Protein AF-A0AAW2KHT4-F1 (afdb_monomer)

Solvent-accessible surface area (backbone atoms only — not comparable to full-atom values): 9016 Å² total; per-residue (Å²): 131,87,52,30,37,55,78,38,40,31,63,88,39,65,74,47,48,77,71,53,62,57,80,40,78,50,80,72,81,88,70,84,85,80,62,63,71,61,49,75,75,51,60,38,68,58,47,35,52,53,52,52,52,52,24,60,77,49,76,54,56,52,37,63,92,66,72,56,48,57,48,55,60,26,42,58,99,70,75,78,90,70,67,64,55,55,54,39,74,52,40,28,69,60,80,88,69,52,61,69,63,53,70,68,28,74,33,74,36,69,76,31,80,25,33,57,74,43,92,73,22,53,66,82,59,18,51,80,57,38,78,76,54,61,72,82,40,73,67,53,56,73,62,72,54,63,72,106

Secondary structure (DSSP, 8-state):
---BGGGTB-TTSHHHHTTS-TTSBPPPTTS----HHHHHTSSHHHHHHHHHHHHHHTTT-SB-SSSHHHHHHHTTT---PPPGGG-EE-BTTBS---HHHHHHSS-EE--SSS-TTSTTS-GGGTHHHHTT--TTSHHHHHTT----

InterPro domains:
  IPR002495 Glycosyl transferase, family 8 [PF01501] (3-121)
  IPR029044 Nucleotide-diphospho-sugar transferases [G3DSA:3.90.550.10] (2-140)
  IPR029044 Nucleotide-diphospho-sugar transferases [SSF53448] (14-145)
  IPR029993 Plant galacturonosyltransferase GAUT [PTHR32116] (3-145)

Sequence (148 aa):
MSKRFKSYLNFSHPLIANSFDPNECAWAYGMNIFNLEAWRRTNISQTYHFWLEENLKSDLSLWQLGTLPPGLIAFHGHVHIINPFWHMLGLGYQDNTTIEDAESAGVIHFNGRAKPWLDIAFPQLRPLWTKYVDFSDRFIKSCHIRAS

pLDDT: mean 92.16, std 6.28, range [52.09, 98.38]

Radius of gyration: 18.99 Å; Cα contacts (8 Å, |Δi|>4): 162; chains: 1; bounding box: 44×33×52 Å

Structure (mmCIF, N/CA/C/O backbone):
data_AF-A0AAW2KHT4-F1
#
_entry.id   AF-A0AAW2KHT4-F1
#
loop_
_atom_site.group_PDB
_atom_site.id
_atom_site.type_symbol
_atom_site.label_atom_id
_atom_site.label_alt_id
_atom_site.label_comp_id
_atom_site.label_asym_id
_atom_site.label_entity_id
_atom_site.label_seq_id
_atom_site.pdbx_PDB_ins_code
_atom_site.Cartn_x
_atom_site.Cartn_y
_atom_site.Cartn_z
_atom_site.occupancy
_atom_site.B_iso_or_equiv
_atom_site.auth_seq_id
_atom_site.auth_comp_id
_atom_site.auth_asym_id
_atom_site.auth_atom_id
_atom_site.pdbx_PDB_model_num
ATOM 1 N N . MET A 1 1 ? 9.913 -9.914 4.894 1.00 52.09 1 MET A N 1
ATOM 2 C CA . MET A 1 1 ? 9.306 -9.874 6.248 1.00 52.09 1 MET A CA 1
ATOM 3 C C . MET A 1 1 ? 7.822 -9.561 6.122 1.00 52.09 1 MET A C 1
ATOM 5 O O . MET A 1 1 ? 7.496 -8.503 5.596 1.00 52.09 1 MET A O 1
ATOM 9 N N . SER A 1 2 ? 6.938 -10.458 6.574 1.00 72.44 2 SER A N 1
ATOM 10 C CA . SER A 1 2 ? 5.494 -10.181 6.621 1.00 72.44 2 SER A CA 1
ATOM 11 C C . SER A 1 2 ? 5.227 -9.033 7.590 1.00 72.44 2 SER A C 1
ATOM 13 O O . SER A 1 2 ? 5.642 -9.099 8.749 1.00 72.44 2 SER A O 1
ATOM 15 N N . LYS A 1 3 ? 4.550 -7.981 7.128 1.00 87.56 3 LYS A N 1
ATOM 16 C CA . LYS A 1 3 ? 4.131 -6.882 7.998 1.00 87.56 3 LYS A CA 1
ATOM 17 C C . LYS A 1 3 ? 2.939 -7.332 8.844 1.00 87.56 3 LYS A C 1
ATOM 19 O O . LYS A 1 3 ? 2.143 -8.169 8.419 1.00 87.56 3 LYS A O 1
ATOM 24 N N . ARG A 1 4 ? 2.863 -6.819 10.068 1.00 94.38 4 ARG A N 1
ATOM 25 C CA . ARG A 1 4 ? 1.830 -7.163 11.053 1.00 94.38 4 ARG A CA 1
ATOM 26 C C . ARG A 1 4 ? 1.102 -5.904 11.501 1.00 94.38 4 ARG A C 1
ATOM 28 O O . ARG A 1 4 ? 1.642 -4.813 11.321 1.00 94.38 4 ARG A O 1
ATOM 35 N N . PHE A 1 5 ? -0.060 -6.040 12.126 1.00 95.69 5 PHE A N 1
ATOM 36 C CA . PHE A 1 5 ? -0.840 -4.897 12.614 1.00 95.69 5 PHE A CA 1
ATOM 37 C C . PHE A 1 5 ? -0.025 -3.987 13.544 1.00 95.69 5 PHE A C 1
ATOM 39 O O . PHE A 1 5 ? -0.064 -2.767 13.387 1.00 95.69 5 PHE A O 1
ATOM 46 N N . LYS A 1 6 ? 0.838 -4.549 14.405 1.00 95.31 6 LYS A N 1
ATOM 47 C CA . LYS A 1 6 ? 1.760 -3.766 15.257 1.00 95.31 6 LYS A CA 1
ATOM 48 C C . LYS A 1 6 ? 2.753 -2.871 14.514 1.00 95.31 6 LYS A C 1
ATOM 50 O O . LYS A 1 6 ? 3.396 -2.030 15.125 1.00 95.31 6 LYS A O 1
ATOM 55 N N . SER A 1 7 ? 2.936 -3.079 13.209 1.00 93.12 7 SER A N 1
ATOM 56 C CA . SER A 1 7 ? 3.766 -2.203 12.372 1.00 93.12 7 SER A CA 1
ATOM 57 C C . SER A 1 7 ? 3.046 -0.915 11.962 1.00 93.12 7 SER A C 1
ATOM 59 O O . SER A 1 7 ? 3.697 -0.031 11.415 1.00 93.12 7 SER A O 1
ATOM 61 N N . TYR A 1 8 ? 1.729 -0.834 12.167 1.00 94.69 8 TYR A N 1
ATOM 62 C CA . TYR A 1 8 ? 0.873 0.230 11.640 1.00 94.69 8 TYR A CA 1
ATOM 63 C C . TYR A 1 8 ? 0.021 0.899 12.716 1.00 94.69 8 TYR A C 1
ATOM 65 O O . TYR A 1 8 ? -0.165 2.112 12.660 1.00 94.69 8 TYR A O 1
ATOM 73 N N . LEU A 1 9 ? -0.478 0.127 13.683 1.00 96.81 9 LEU A N 1
ATOM 74 C CA . LEU A 1 9 ? -1.360 0.608 14.744 1.00 96.81 9 LEU A CA 1
ATOM 75 C C . LEU A 1 9 ? -0.592 0.820 16.053 1.00 96.81 9 LEU A C 1
ATOM 77 O O . LEU A 1 9 ? 0.369 0.105 16.349 1.00 96.81 9 LEU A O 1
ATOM 81 N N . ASN A 1 10 ? -1.038 1.784 16.854 1.00 97.12 10 ASN A N 1
ATOM 82 C CA . ASN A 1 10 ? -0.455 2.099 18.152 1.00 97.12 10 ASN A CA 1
ATOM 83 C C . ASN A 1 10 ? -1.036 1.200 19.256 1.00 97.12 10 ASN A C 1
ATOM 85 O O . ASN A 1 10 ? -2.004 1.556 19.924 1.00 97.12 10 ASN A O 1
ATOM 89 N N . PHE A 1 11 ? -0.413 0.043 19.481 1.00 97.19 11 PHE A N 1
ATOM 90 C CA . PHE A 1 11 ? -0.826 -0.910 20.522 1.00 97.19 11 PHE A CA 1
ATOM 91 C C . PHE A 1 11 ? -0.557 -0.455 21.963 1.00 97.19 11 PHE A C 1
ATOM 93 O O . PHE A 1 11 ? -0.995 -1.125 22.892 1.00 97.19 11 PHE A O 1
ATOM 100 N N . SER A 1 12 ? 0.113 0.679 22.177 1.00 96.88 12 SER A N 1
ATOM 101 C CA . SER A 1 12 ? 0.167 1.298 23.508 1.00 96.88 12 SER A CA 1
ATOM 102 C C . SER A 1 12 ? -1.147 2.006 23.861 1.00 96.88 12 SER A C 1
ATOM 104 O O . SER A 1 12 ? -1.395 2.278 25.033 1.00 96.88 12 SER A O 1
ATOM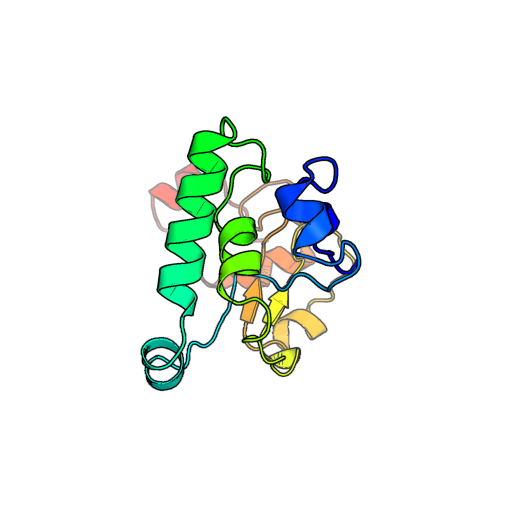 106 N N . HIS A 1 13 ? -1.994 2.313 22.869 1.00 97.50 13 HIS A N 1
ATOM 107 C CA . HIS A 1 13 ? -3.297 2.929 23.092 1.00 97.50 13 HIS A CA 1
ATOM 108 C C . HIS A 1 13 ? -4.349 1.855 23.440 1.00 97.50 13 HIS A C 1
ATOM 110 O O . HIS A 1 13 ? -4.560 0.939 22.636 1.00 97.50 13 HIS A O 1
ATOM 116 N N . PRO A 1 14 ? -5.077 1.970 24.572 1.00 96.88 14 PRO A N 1
ATOM 117 C CA . PRO A 1 14 ? -6.021 0.942 25.020 1.00 96.88 14 PRO A CA 1
ATOM 118 C C . PRO A 1 14 ? -7.100 0.595 23.991 1.00 96.88 14 PRO A C 1
ATOM 120 O O . PRO A 1 14 ? -7.422 -0.574 23.811 1.00 96.88 14 PRO A O 1
ATOM 123 N N . LEU A 1 15 ? -7.623 1.594 23.266 1.00 96.81 15 LEU A N 1
ATOM 124 C CA . LEU A 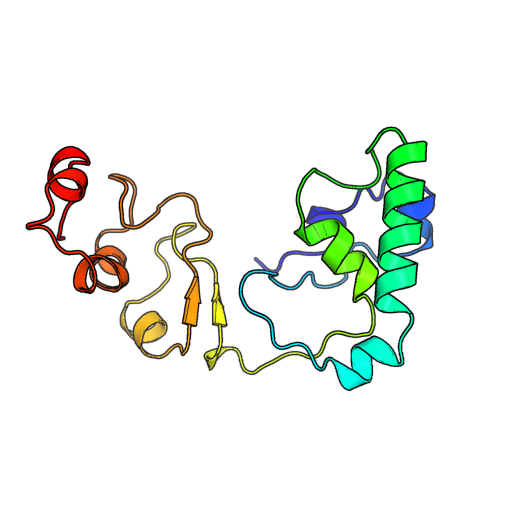1 15 ? -8.636 1.370 22.227 1.00 96.81 15 LEU A CA 1
ATOM 125 C C . LEU A 1 15 ? -8.149 0.404 21.131 1.00 96.81 15 LEU A C 1
ATOM 127 O O . LEU A 1 15 ? -8.904 -0.465 20.707 1.00 96.81 15 LEU A O 1
ATOM 131 N N . ILE A 1 16 ? -6.886 0.518 20.707 1.00 98.06 16 ILE A N 1
ATOM 132 C CA . ILE A 1 16 ? -6.290 -0.367 19.697 1.00 98.06 16 ILE A CA 1
ATOM 133 C C . ILE A 1 16 ? -5.990 -1.739 20.301 1.00 98.06 16 ILE A C 1
ATOM 135 O O . ILE A 1 16 ? -6.383 -2.750 19.724 1.00 98.06 16 ILE A O 1
ATOM 139 N N . ALA A 1 17 ? -5.345 -1.776 21.471 1.00 97.62 17 ALA A N 1
ATOM 140 C CA . ALA A 1 17 ? -4.975 -3.022 22.144 1.00 97.62 17 ALA A CA 1
ATOM 141 C C . ALA A 1 17 ? -6.178 -3.906 22.503 1.00 97.62 17 ALA A C 1
ATOM 143 O O . ALA A 1 17 ? -6.066 -5.127 22.469 1.00 97.62 17 ALA A O 1
ATOM 144 N N . ASN A 1 18 ? -7.325 -3.298 22.811 1.00 97.69 18 ASN A N 1
ATOM 145 C CA . ASN A 1 18 ? -8.552 -4.024 23.129 1.00 97.69 18 ASN A CA 1
ATOM 146 C C . ASN A 1 18 ? -9.334 -4.473 21.882 1.00 97.69 18 ASN A C 1
ATOM 148 O O . ASN A 1 18 ? -10.230 -5.302 22.013 1.00 97.69 18 ASN A O 1
ATOM 152 N N . SER A 1 19 ? -9.031 -3.923 20.700 1.00 97.25 19 SER A N 1
ATOM 153 C CA . SER A 1 19 ? -9.820 -4.152 19.478 1.00 97.25 19 SER A CA 1
ATOM 154 C C . SER A 1 19 ? -9.138 -5.058 18.452 1.00 97.25 19 SER A C 1
ATOM 156 O O . SER A 1 19 ? -9.832 -5.669 17.644 1.00 97.25 19 SER A O 1
ATOM 158 N N . PHE A 1 20 ? -7.805 -5.149 18.454 1.00 97.38 20 PHE A N 1
ATOM 159 C CA . PHE A 1 20 ? -7.039 -5.878 17.435 1.00 97.38 20 PHE A CA 1
ATOM 160 C C . PHE A 1 20 ? -5.948 -6.754 18.057 1.00 97.38 20 PHE A C 1
ATOM 162 O O . PHE A 1 20 ? -5.480 -6.469 19.158 1.00 97.38 20 PHE A O 1
ATOM 169 N N . ASP A 1 21 ? -5.481 -7.780 17.336 1.00 97.12 21 ASP A N 1
ATOM 170 C CA . ASP A 1 21 ? -4.283 -8.538 17.721 1.00 97.12 21 ASP A CA 1
ATOM 171 C C . ASP A 1 21 ? -3.029 -7.975 17.009 1.00 97.12 21 ASP A C 1
ATOM 173 O O . ASP A 1 21 ? -2.983 -7.883 15.775 1.00 97.12 21 ASP A O 1
ATOM 177 N N . PRO A 1 22 ? -1.961 -7.609 17.751 1.00 96.62 22 PRO A N 1
ATOM 178 C CA . PRO A 1 22 ? -0.724 -7.078 17.171 1.00 96.62 22 PRO A CA 1
ATOM 179 C C . PRO A 1 22 ? -0.024 -8.022 16.184 1.00 96.62 22 PRO A C 1
ATOM 181 O O . PRO A 1 22 ? 0.805 -7.565 15.383 1.00 96.62 22 PRO A O 1
ATOM 184 N N . ASN A 1 23 ? -0.316 -9.321 16.245 1.00 96.25 23 ASN A N 1
ATOM 185 C CA . ASN A 1 23 ? 0.297 -10.358 15.425 1.00 96.25 23 ASN A CA 1
ATOM 186 C C . ASN A 1 23 ? -0.510 -10.706 14.172 1.00 96.25 23 ASN A C 1
ATOM 188 O O . ASN A 1 23 ? -0.038 -11.520 13.373 1.00 96.25 23 ASN A O 1
ATOM 192 N N . GLU A 1 24 ? -1.655 -10.071 13.927 1.00 94.56 24 GLU A N 1
ATOM 193 C CA . GLU A 1 24 ? -2.383 -10.256 12.674 1.00 94.56 24 GLU A CA 1
ATOM 194 C C . GLU A 1 24 ? -1.571 -9.781 11.466 1.00 94.56 24 GLU A C 1
ATOM 196 O O . GLU A 1 24 ? -0.792 -8.822 11.533 1.00 94.56 24 GLU A O 1
ATOM 201 N N . CYS A 1 25 ? -1.717 -10.494 10.348 1.00 92.00 25 CYS A N 1
ATOM 202 C CA . CYS A 1 25 ? -1.080 -10.127 9.088 1.00 92.00 25 CYS A CA 1
ATOM 203 C C . CYS A 1 25 ? -1.692 -8.836 8.548 1.00 92.00 25 CYS A C 1
ATOM 205 O O . CYS A 1 25 ? -2.898 -8.749 8.350 1.00 92.00 25 CYS A O 1
ATOM 207 N N . ALA A 1 26 ? -0.846 -7.864 8.220 1.00 91.88 26 ALA A N 1
ATOM 208 C CA . ALA A 1 26 ? -1.267 -6.725 7.420 1.00 91.88 26 ALA A CA 1
ATOM 209 C C . ALA A 1 26 ? -1.131 -7.078 5.933 1.00 91.88 26 ALA A C 1
ATOM 211 O O . ALA A 1 26 ? -0.086 -7.586 5.515 1.00 91.88 26 ALA A O 1
ATOM 212 N N . TRP A 1 27 ? -2.156 -6.788 5.133 1.00 90.25 27 TRP A N 1
ATOM 213 C CA . TRP A 1 27 ? -2.073 -6.906 3.676 1.00 90.25 27 TRP A CA 1
ATOM 214 C C . TRP A 1 27 ? -1.591 -5.592 3.050 1.00 90.25 27 TRP A C 1
ATOM 216 O O . TRP A 1 27 ? -1.559 -4.538 3.689 1.00 90.25 27 TRP A O 1
ATOM 226 N N . ALA A 1 28 ? -1.177 -5.649 1.787 1.00 84.38 28 ALA A N 1
ATOM 227 C CA . ALA A 1 28 ? -0.744 -4.469 1.054 1.00 84.38 28 ALA A CA 1
ATOM 228 C C . ALA A 1 28 ? -1.935 -3.771 0.381 1.00 84.38 28 ALA A C 1
ATOM 230 O O . ALA A 1 28 ? -2.699 -4.394 -0.346 1.00 84.38 28 ALA A O 1
ATOM 231 N N . TYR A 1 29 ? -2.042 -2.447 0.529 1.00 74.81 29 TYR A N 1
ATOM 232 C CA . TYR A 1 29 ? -3.105 -1.676 -0.134 1.00 74.81 29 TYR A CA 1
ATOM 233 C C . TYR A 1 29 ? -2.858 -1.434 -1.642 1.00 74.81 29 TYR A C 1
ATOM 235 O O . TYR A 1 29 ? -3.723 -0.930 -2.348 1.00 74.81 29 TYR A O 1
ATOM 243 N N . GLY A 1 30 ? -1.672 -1.771 -2.158 1.00 79.25 30 GLY A N 1
ATOM 244 C CA . GLY A 1 30 ? -1.239 -1.377 -3.507 1.00 79.25 30 GLY A CA 1
ATOM 245 C C . GLY A 1 30 ? -1.988 -2.020 -4.677 1.00 79.25 30 GLY A C 1
ATOM 246 O O . GLY A 1 30 ? -1.983 -1.457 -5.765 1.00 79.25 30 GLY A O 1
ATOM 247 N N . MET A 1 31 ? -2.612 -3.179 -4.474 1.00 88.12 31 MET A N 1
ATOM 248 C CA . MET A 1 31 ? -3.424 -3.874 -5.474 1.00 88.12 31 MET A CA 1
ATOM 249 C C . MET A 1 31 ? -4.501 -4.654 -4.725 1.00 88.12 31 MET A C 1
ATOM 251 O O . MET A 1 31 ? -4.180 -5.451 -3.847 1.00 88.12 31 MET A O 1
ATOM 255 N N . ASN A 1 32 ? -5.768 -4.369 -5.015 1.00 90.69 32 ASN A N 1
ATOM 256 C CA . ASN A 1 32 ? -6.913 -4.975 -4.341 1.00 90.69 32 ASN A CA 1
ATOM 257 C C . ASN A 1 32 ? -8.066 -5.150 -5.330 1.00 90.69 32 ASN A C 1
ATOM 259 O O . ASN A 1 32 ? -8.208 -4.372 -6.274 1.00 90.69 32 ASN A O 1
ATOM 263 N N . ILE A 1 33 ? -8.918 -6.139 -5.068 1.00 93.12 33 ILE A N 1
ATOM 264 C CA . ILE A 1 33 ? -10.174 -6.359 -5.786 1.00 93.12 33 ILE A CA 1
ATOM 265 C C . ILE A 1 33 ? -11.301 -6.198 -4.772 1.00 93.12 33 ILE A C 1
ATOM 267 O O . ILE A 1 33 ? -11.344 -6.910 -3.771 1.00 93.12 33 ILE A O 1
ATOM 271 N N . PHE A 1 34 ? -12.216 -5.265 -5.027 1.00 94.88 34 PHE A N 1
ATOM 272 C CA . PHE A 1 34 ? -13.326 -4.980 -4.123 1.00 94.88 34 PHE A CA 1
ATOM 273 C C . PHE A 1 34 ? -14.633 -5.531 -4.683 1.00 94.88 34 PHE A C 1
ATOM 275 O O . PHE A 1 34 ? -15.088 -5.119 -5.750 1.00 94.88 34 PHE A O 1
ATOM 282 N N . ASN A 1 35 ? -15.281 -6.417 -3.926 1.00 96.88 35 ASN A N 1
ATOM 283 C CA . ASN A 1 35 ? -16.670 -6.778 -4.183 1.00 96.88 35 ASN A CA 1
ATOM 284 C C . ASN A 1 35 ? -17.579 -5.669 -3.630 1.00 96.88 35 ASN A C 1
ATOM 286 O O . ASN A 1 35 ? -17.862 -5.617 -2.433 1.00 96.88 35 ASN A O 1
ATOM 290 N N . LEU A 1 36 ? -18.025 -4.772 -4.512 1.00 97.75 36 LEU A N 1
ATOM 291 C CA . LEU A 1 36 ? -18.836 -3.613 -4.130 1.00 97.75 36 LEU A CA 1
ATOM 292 C C . LEU A 1 36 ? -20.223 -3.995 -3.603 1.00 97.75 36 LEU A C 1
ATOM 294 O O . LEU A 1 36 ? -20.783 -3.273 -2.781 1.00 97.75 36 LEU A O 1
ATOM 298 N N . GLU A 1 37 ? -20.787 -5.116 -4.052 1.00 98.12 37 GLU A N 1
ATOM 299 C CA . GLU A 1 37 ? -22.070 -5.595 -3.542 1.00 98.12 37 GLU A CA 1
ATOM 300 C C . GLU A 1 37 ? -21.933 -6.119 -2.113 1.00 98.12 37 GLU A C 1
ATOM 302 O O . GLU A 1 37 ? -22.733 -5.758 -1.251 1.00 98.12 37 GLU A O 1
ATOM 307 N N . ALA A 1 38 ? -20.890 -6.909 -1.844 1.00 97.19 38 ALA A N 1
ATOM 308 C CA . ALA A 1 38 ? -20.576 -7.348 -0.490 1.00 97.19 38 ALA A CA 1
ATOM 309 C C . ALA A 1 38 ? -20.287 -6.147 0.418 1.00 97.19 38 ALA A C 1
ATOM 311 O O . ALA A 1 38 ? -20.870 -6.056 1.491 1.00 97.19 38 ALA A O 1
ATOM 312 N N . TRP A 1 39 ? -19.478 -5.183 -0.039 1.00 97.38 39 TRP A N 1
ATOM 313 C CA . TRP A 1 39 ? -19.184 -3.963 0.721 1.00 97.38 39 TRP A CA 1
ATOM 314 C C . TRP A 1 39 ? -20.467 -3.206 1.089 1.00 97.38 39 TRP A C 1
ATOM 316 O O . TRP A 1 39 ? -20.680 -2.881 2.252 1.00 97.38 39 TRP A O 1
ATOM 326 N N . ARG A 1 40 ? -21.393 -2.992 0.148 1.00 97.69 40 ARG A N 1
ATOM 327 C CA . ARG A 1 40 ? -22.669 -2.311 0.447 1.00 97.69 40 ARG A CA 1
ATOM 328 C C . ARG A 1 40 ? -23.525 -3.014 1.508 1.00 97.69 40 ARG A C 1
ATOM 330 O O . ARG A 1 40 ? -24.403 -2.372 2.076 1.00 97.69 40 ARG A O 1
ATOM 337 N N . ARG A 1 41 ? -23.306 -4.310 1.744 1.00 97.88 41 ARG A N 1
ATOM 338 C CA . ARG A 1 41 ? -24.041 -5.129 2.720 1.00 97.88 41 ARG A CA 1
ATOM 339 C C . ARG A 1 41 ? -23.287 -5.311 4.045 1.00 97.88 41 ARG A C 1
ATOM 341 O O . ARG A 1 41 ? -23.832 -5.936 4.950 1.00 97.88 41 ARG A O 1
ATOM 348 N N . THR A 1 42 ? -22.064 -4.797 4.170 1.00 97.44 42 THR A N 1
ATOM 349 C CA . THR A 1 42 ? -21.279 -4.815 5.412 1.00 97.44 42 THR A CA 1
ATOM 350 C C . THR A 1 42 ? -21.218 -3.426 6.046 1.00 97.44 42 THR A C 1
ATOM 352 O O . THR A 1 42 ? -21.704 -2.439 5.496 1.00 97.44 42 THR A O 1
ATOM 355 N N . ASN A 1 43 ? -20.610 -3.342 7.228 1.00 97.75 43 ASN A N 1
ATOM 356 C CA . ASN A 1 43 ? -20.405 -2.098 7.964 1.00 97.75 43 ASN A CA 1
ATOM 357 C C . ASN A 1 43 ? -19.025 -1.456 7.709 1.00 97.75 43 ASN A C 1
ATOM 359 O O . ASN A 1 43 ? -18.630 -0.575 8.465 1.00 97.75 43 ASN A O 1
ATOM 363 N N . ILE A 1 44 ? -18.285 -1.868 6.669 1.00 97.94 44 ILE A N 1
ATOM 364 C CA . ILE A 1 44 ? -16.900 -1.418 6.405 1.00 97.94 44 ILE A CA 1
ATOM 365 C C . ILE A 1 44 ? -16.792 0.114 6.382 1.00 97.94 44 ILE A C 1
ATOM 367 O O . ILE A 1 44 ? -15.897 0.686 7.004 1.00 97.94 44 ILE A O 1
ATOM 371 N N . SER A 1 45 ? -17.719 0.796 5.699 1.00 97.94 45 SER A N 1
ATOM 372 C CA . SER A 1 45 ? -17.710 2.264 5.610 1.00 97.94 45 SER A CA 1
ATOM 373 C C . SER A 1 45 ? -17.984 2.924 6.963 1.00 97.94 45 SER A C 1
ATOM 375 O O . SER A 1 45 ? -17.331 3.900 7.318 1.00 97.94 45 SER A O 1
ATOM 377 N N . GLN A 1 46 ? -18.927 2.389 7.740 1.00 98.38 46 GLN A N 1
ATOM 378 C CA . GLN A 1 46 ? -19.250 2.895 9.073 1.00 98.38 46 GLN A CA 1
ATOM 379 C C . GLN A 1 46 ? -18.085 2.668 10.042 1.00 98.38 46 GLN A C 1
ATOM 381 O O . GLN A 1 46 ? -17.721 3.587 10.769 1.00 98.38 46 GLN A O 1
ATOM 386 N N . THR A 1 47 ? -17.456 1.490 10.000 1.00 98.06 47 THR A N 1
ATOM 387 C CA . THR A 1 47 ? -16.244 1.174 10.764 1.00 98.06 47 THR A CA 1
ATOM 388 C C . THR A 1 47 ? -15.123 2.152 10.419 1.00 98.06 47 THR A C 1
ATOM 390 O O . THR A 1 47 ? -14.511 2.714 11.323 1.00 98.06 47 THR A O 1
ATOM 393 N N . TYR A 1 48 ? -14.889 2.428 9.131 1.00 97.50 48 TYR A N 1
ATOM 394 C CA . TYR A 1 48 ? -13.906 3.426 8.705 1.00 97.50 48 TYR A CA 1
ATOM 395 C C . TYR A 1 48 ? -14.172 4.807 9.323 1.00 97.50 48 TYR A C 1
ATOM 397 O O . TYR A 1 48 ? -13.267 5.398 9.911 1.00 97.50 48 TYR A O 1
ATOM 405 N N . HIS A 1 49 ? -15.406 5.313 9.219 1.00 98.12 49 HIS A N 1
ATOM 406 C CA . HIS A 1 49 ? -15.761 6.629 9.754 1.00 98.12 49 HIS A CA 1
ATOM 407 C C . HIS A 1 49 ? -15.650 6.689 11.279 1.00 98.12 49 HIS A C 1
ATOM 409 O O . HIS A 1 49 ? -15.046 7.625 11.795 1.00 98.12 49 HIS A O 1
ATOM 415 N N . PHE A 1 50 ? -16.140 5.666 11.984 1.00 98.12 50 PHE A N 1
ATOM 416 C CA . PHE A 1 50 ? -16.017 5.560 13.437 1.00 98.12 50 PHE A CA 1
ATOM 417 C C . PHE A 1 50 ? -14.554 5.650 13.882 1.00 98.12 50 PHE A C 1
ATOM 419 O O . PHE A 1 50 ? -14.197 6.493 14.699 1.00 98.12 50 PHE A O 1
ATOM 426 N N . TRP A 1 51 ? -13.676 4.831 13.300 1.00 97.56 51 TRP A N 1
ATOM 427 C CA . TRP A 1 51 ? -12.268 4.830 13.687 1.00 97.56 51 TRP A CA 1
ATOM 428 C C . TRP A 1 51 ? -11.546 6.118 13.301 1.00 97.56 51 TRP A C 1
ATOM 430 O O . TRP A 1 51 ? -10.644 6.545 14.021 1.00 97.56 51 TRP A O 1
ATOM 440 N N . LEU A 1 52 ? -11.935 6.759 12.197 1.00 96.69 52 LEU A N 1
ATOM 441 C CA . LEU A 1 52 ? -11.395 8.063 11.825 1.00 96.69 52 LEU A CA 1
ATOM 442 C C . LEU A 1 52 ? -11.754 9.136 12.864 1.00 96.69 52 LEU A C 1
ATOM 444 O O . LEU A 1 52 ? -10.885 9.921 13.242 1.00 96.69 52 LEU A O 1
ATOM 448 N N . GLU A 1 53 ? -12.995 9.145 13.352 1.00 97.81 53 GLU A N 1
ATOM 449 C CA . GLU A 1 53 ? -13.428 10.036 14.433 1.00 97.81 53 GLU A CA 1
ATOM 450 C C . GLU A 1 53 ? -12.688 9.753 15.743 1.00 97.81 53 GLU A C 1
ATOM 452 O O . GLU A 1 53 ? -12.209 10.689 16.381 1.00 97.81 53 GLU A O 1
ATOM 457 N N . GLU A 1 54 ? -12.536 8.484 16.130 1.00 97.75 54 GLU A N 1
ATOM 458 C CA . GLU A 1 54 ? -11.774 8.120 17.329 1.00 97.75 54 GLU A CA 1
ATOM 459 C C . GLU A 1 54 ? -10.308 8.543 17.209 1.00 97.75 54 GLU A C 1
ATOM 461 O O . GLU A 1 54 ? -9.742 9.096 18.148 1.00 97.75 54 GLU A O 1
ATOM 466 N N . ASN A 1 55 ? -9.700 8.389 16.031 1.00 97.00 55 ASN A N 1
ATOM 467 C CA . ASN A 1 55 ? -8.333 8.848 15.816 1.00 97.00 55 ASN A CA 1
ATOM 468 C C . ASN A 1 55 ? -8.209 10.370 15.937 1.00 97.00 55 ASN A C 1
ATOM 470 O O . ASN A 1 55 ? -7.229 10.850 16.495 1.00 97.00 55 ASN A O 1
ATOM 474 N N . LEU A 1 56 ? -9.200 11.130 15.461 1.00 96.38 56 LEU A N 1
ATOM 475 C CA . LEU A 1 56 ? -9.245 12.585 15.635 1.00 96.38 56 LEU A CA 1
ATOM 476 C C . LEU A 1 56 ? -9.388 12.986 17.110 1.00 96.38 56 LEU A C 1
ATOM 478 O O . LEU A 1 56 ? -8.706 13.908 17.546 1.00 96.38 56 LEU A O 1
ATOM 482 N N . LYS A 1 57 ? -10.227 12.284 17.882 1.00 97.69 57 LYS A N 1
ATOM 483 C CA . LYS A 1 57 ? -10.384 12.513 19.332 1.00 97.69 57 LYS A CA 1
ATOM 484 C C . LYS A 1 57 ? -9.129 12.146 20.127 1.00 97.69 57 LYS A C 1
ATOM 486 O O . LYS A 1 57 ? -8.900 12.708 21.191 1.00 97.69 57 LYS A O 1
ATOM 491 N N . SER A 1 58 ? -8.327 11.218 19.613 1.00 96.50 58 SER A N 1
ATOM 492 C CA . SER A 1 58 ? -7.062 10.775 20.201 1.00 96.50 58 SER A CA 1
ATOM 493 C C . SER A 1 58 ? -5.844 11.526 19.646 1.00 96.50 58 SER A C 1
ATOM 495 O O . SER A 1 58 ? -4.760 10.944 19.596 1.00 96.50 58 SER A O 1
ATOM 497 N N . ASP A 1 59 ? -5.992 12.772 19.181 1.00 95.44 59 ASP A N 1
ATOM 498 C CA . ASP A 1 59 ? -4.896 13.598 18.640 1.00 95.44 59 ASP A CA 1
ATOM 499 C C . ASP A 1 59 ? -4.073 12.899 17.537 1.00 95.44 59 ASP A C 1
ATOM 501 O O . ASP A 1 59 ? -2.851 13.027 17.450 1.00 95.44 59 ASP A O 1
ATOM 505 N N . LEU A 1 60 ? -4.750 12.118 16.687 1.00 95.25 60 LEU A N 1
ATOM 506 C CA . LEU A 1 60 ? -4.165 11.320 15.603 1.00 95.25 60 LEU A CA 1
ATOM 507 C C . LEU A 1 60 ? -3.152 10.259 16.072 1.00 95.25 60 LEU A C 1
ATOM 509 O O . LEU A 1 60 ? -2.260 9.871 15.316 1.00 95.25 60 LEU A O 1
ATOM 513 N N . SER A 1 61 ? -3.277 9.781 17.313 1.00 95.88 61 SER A N 1
ATOM 514 C CA . SER A 1 61 ? -2.303 8.872 17.930 1.00 95.88 61 SER A CA 1
ATOM 515 C C . SER A 1 61 ? -2.594 7.377 17.755 1.00 95.88 61 SER A C 1
ATOM 517 O O . SER A 1 61 ? -1.766 6.558 18.162 1.00 95.88 61 SER A O 1
ATOM 519 N N . LEU A 1 62 ? -3.725 6.977 17.158 1.00 97.38 62 LEU A N 1
ATOM 520 C CA . LEU A 1 62 ? -4.095 5.556 17.057 1.00 97.38 62 LEU A CA 1
ATOM 521 C C . LEU A 1 62 ? -3.254 4.785 16.027 1.00 97.38 62 LEU A C 1
ATOM 523 O O . LEU A 1 62 ? -3.125 3.563 16.126 1.00 97.38 62 LEU A O 1
ATOM 527 N N . TRP A 1 63 ? -2.654 5.470 15.053 1.00 95.81 63 TRP A N 1
ATOM 528 C CA . TRP A 1 63 ? -1.759 4.888 14.049 1.00 95.81 63 TRP A CA 1
ATOM 529 C C . TRP A 1 63 ? -0.870 5.951 13.397 1.00 95.81 63 TRP A C 1
ATOM 531 O O . TRP A 1 63 ? -1.124 7.148 13.494 1.00 95.81 63 TRP A O 1
ATOM 541 N N . GLN A 1 64 ? 0.170 5.517 12.683 1.00 87.06 64 GLN A N 1
ATOM 542 C CA . GLN A 1 64 ? 1.005 6.428 11.890 1.00 87.06 64 GLN A CA 1
ATOM 543 C C . GLN A 1 64 ? 0.281 6.908 10.626 1.00 87.06 64 GLN A C 1
ATOM 545 O O . GLN A 1 64 ? -0.463 6.148 10.014 1.00 87.06 64 GLN A O 1
ATOM 550 N N . LEU A 1 65 ? 0.541 8.146 10.192 1.00 77.94 65 LEU A N 1
ATOM 551 C CA . LEU A 1 65 ? -0.076 8.731 8.995 1.00 77.94 65 LEU A CA 1
ATOM 552 C C . LEU A 1 65 ? 0.020 7.815 7.762 1.00 77.94 65 LEU A C 1
ATOM 554 O O . LEU A 1 65 ? 1.052 7.205 7.483 1.00 77.94 65 LEU A O 1
ATOM 558 N N . GLY A 1 66 ? -1.067 7.771 6.994 1.00 85.31 66 GLY A N 1
ATOM 559 C CA . GLY A 1 66 ? -1.179 6.982 5.773 1.00 85.31 66 GLY A CA 1
ATOM 560 C C . GLY A 1 66 ? -2.577 6.401 5.597 1.00 85.31 66 GLY A C 1
ATOM 561 O O . GLY A 1 66 ? -3.393 6.394 6.515 1.00 85.31 66 GLY A O 1
ATOM 562 N N . THR A 1 67 ? -2.857 5.897 4.399 1.00 88.06 67 THR A N 1
ATOM 563 C CA . THR A 1 67 ? -4.157 5.298 4.059 1.00 88.06 67 THR A CA 1
ATOM 564 C C . THR A 1 67 ? -4.263 3.830 4.464 1.00 88.06 67 THR A C 1
ATOM 566 O O . THR A 1 67 ? -5.366 3.329 4.669 1.00 88.06 67 THR A O 1
ATOM 569 N N . LEU A 1 68 ? -3.129 3.134 4.610 1.00 92.12 68 LEU A N 1
ATOM 570 C CA .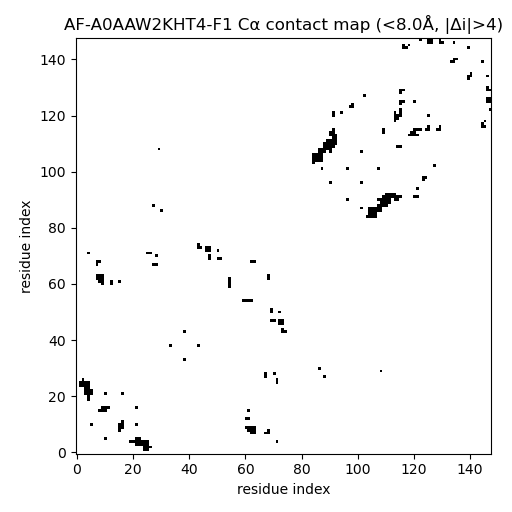 LEU A 1 68 ? -3.115 1.710 4.936 1.00 92.12 68 LEU A CA 1
ATOM 571 C C . LEU A 1 68 ? -3.674 1.410 6.339 1.00 92.12 68 LEU A C 1
ATOM 573 O O . LEU A 1 68 ? -4.551 0.558 6.409 1.00 92.12 68 LEU A O 1
ATOM 577 N N . PRO A 1 69 ? -3.260 2.078 7.436 1.00 95.12 69 PRO A N 1
ATOM 578 C CA . PRO A 1 69 ? -3.781 1.763 8.769 1.00 95.12 69 PRO A CA 1
ATOM 579 C C . PRO A 1 69 ? -5.315 1.830 8.906 1.00 95.12 69 PRO A C 1
ATOM 581 O O . PRO A 1 69 ? -5.893 0.841 9.356 1.00 95.12 69 PRO A O 1
ATOM 584 N N . PRO A 1 70 ? -6.017 2.895 8.463 1.00 94.81 70 PRO A N 1
ATOM 585 C CA . PRO A 1 70 ? -7.476 2.903 8.535 1.00 94.81 70 PRO A CA 1
ATOM 586 C C . PRO A 1 70 ? -8.118 1.892 7.569 1.00 94.81 70 PRO A C 1
ATOM 588 O O . PRO A 1 70 ? -9.210 1.403 7.842 1.00 94.81 70 PRO A O 1
ATOM 591 N N . GLY A 1 71 ? -7.442 1.516 6.476 1.00 94.62 71 GLY A N 1
ATOM 592 C CA . GLY A 1 71 ? -7.860 0.402 5.620 1.00 94.62 71 GLY A CA 1
ATOM 593 C C . GLY A 1 71 ? -7.748 -0.962 6.313 1.00 94.62 71 GLY A C 1
ATOM 594 O O . GLY A 1 71 ? -8.670 -1.767 6.200 1.00 94.62 71 GLY A O 1
ATOM 595 N N . LEU A 1 72 ? -6.665 -1.198 7.069 1.00 95.81 72 LEU A N 1
ATOM 596 C CA . LEU A 1 72 ? -6.468 -2.416 7.867 1.00 95.81 72 LEU A CA 1
ATOM 597 C C . LEU A 1 72 ? -7.606 -2.622 8.867 1.00 95.81 72 LEU A C 1
ATOM 599 O O . LEU A 1 72 ? -8.109 -3.731 9.015 1.00 95.81 72 LEU A O 1
ATOM 603 N N . ILE A 1 73 ? -8.024 -1.530 9.504 1.00 96.19 73 ILE A N 1
ATOM 604 C CA . ILE A 1 73 ? -9.121 -1.513 10.466 1.00 96.19 73 ILE A CA 1
ATOM 605 C C . ILE A 1 73 ? -10.476 -1.704 9.775 1.00 96.19 73 ILE A C 1
ATOM 607 O O . ILE A 1 73 ? -11.246 -2.579 10.159 1.00 96.19 73 ILE A O 1
ATOM 611 N N . ALA A 1 74 ? -10.777 -0.908 8.745 1.00 96.56 74 ALA A N 1
ATOM 612 C CA . ALA A 1 74 ? -12.095 -0.909 8.112 1.00 96.56 74 ALA A CA 1
ATOM 613 C C . ALA A 1 74 ? -12.457 -2.256 7.470 1.00 96.56 74 ALA A C 1
ATOM 615 O O . ALA A 1 74 ? -13.615 -2.662 7.503 1.00 96.56 74 ALA A O 1
ATOM 616 N N . PHE A 1 75 ? -11.469 -2.945 6.895 1.00 95.88 75 PHE A N 1
ATOM 617 C CA . PHE A 1 75 ? -11.653 -4.239 6.237 1.00 95.88 75 PHE A CA 1
ATOM 618 C C . PHE A 1 75 ? -11.284 -5.430 7.134 1.00 95.88 75 PHE A C 1
ATOM 620 O O . PHE A 1 75 ? -11.243 -6.561 6.648 1.00 95.88 75 PHE A O 1
ATOM 627 N N . HIS A 1 76 ? -11.007 -5.215 8.424 1.00 95.44 76 HIS A N 1
ATOM 628 C CA . HIS A 1 76 ? -10.702 -6.302 9.356 1.00 95.44 76 HIS A CA 1
ATOM 629 C C . HIS A 1 76 ? -11.820 -7.359 9.341 1.00 95.44 76 HIS A C 1
ATOM 631 O O . HIS A 1 76 ? -13.001 -7.025 9.348 1.00 95.44 76 HIS A O 1
ATOM 637 N N . GLY A 1 77 ? -11.451 -8.637 9.207 1.00 94.06 77 GLY A N 1
ATOM 638 C CA . GLY A 1 77 ? -12.409 -9.743 9.050 1.00 94.06 77 GLY A CA 1
ATOM 639 C C . GLY A 1 77 ? -13.108 -9.850 7.681 1.00 94.06 77 GLY A C 1
ATOM 640 O O . GLY A 1 77 ? -13.875 -10.786 7.468 1.00 94.06 77 GLY A O 1
ATOM 641 N N . HIS A 1 78 ? -12.830 -8.948 6.734 1.00 95.19 78 HIS A N 1
ATOM 642 C CA . HIS A 1 78 ? -13.465 -8.897 5.406 1.00 95.19 78 HIS A CA 1
ATOM 643 C C . HIS A 1 78 ? -12.481 -9.061 4.235 1.00 95.19 78 HIS A C 1
ATOM 645 O O . HIS A 1 78 ? -12.828 -8.788 3.084 1.00 95.19 78 HIS A O 1
ATOM 651 N N . VAL A 1 79 ? -11.247 -9.492 4.507 1.00 93.44 79 VAL A N 1
ATOM 652 C CA . VAL A 1 79 ? -10.202 -9.674 3.490 1.00 93.44 79 VAL A CA 1
ATOM 653 C C . VAL A 1 79 ? -10.045 -11.145 3.127 1.00 93.44 79 VAL A C 1
ATOM 655 O O . VAL A 1 79 ? -9.950 -12.011 3.994 1.00 93.44 79 VAL A O 1
ATOM 658 N N . HIS A 1 80 ? -9.937 -11.410 1.826 1.00 92.44 80 HIS A N 1
ATOM 659 C CA . HIS A 1 80 ? -9.614 -12.724 1.282 1.00 92.44 80 HIS A CA 1
ATOM 660 C C . HIS A 1 80 ? -8.280 -12.672 0.542 1.00 92.44 80 HIS A C 1
ATOM 662 O O . HIS A 1 80 ? -8.005 -11.737 -0.210 1.00 92.44 80 HIS A O 1
ATOM 668 N N . ILE A 1 81 ? -7.450 -13.692 0.754 1.00 90.88 81 ILE A N 1
ATOM 669 C CA . ILE A 1 81 ? -6.152 -13.809 0.091 1.00 90.88 81 ILE A CA 1
ATOM 670 C C . ILE A 1 81 ? -6.380 -14.156 -1.384 1.00 90.88 81 ILE A C 1
ATOM 672 O O . ILE A 1 81 ? -7.118 -15.088 -1.701 1.00 90.88 81 ILE A O 1
ATOM 676 N N . ILE A 1 82 ? -5.717 -13.426 -2.278 1.00 90.19 82 ILE A N 1
ATOM 677 C CA . ILE A 1 82 ? -5.622 -13.770 -3.700 1.00 90.19 82 ILE A CA 1
ATOM 678 C C . ILE A 1 82 ? -4.324 -14.532 -3.975 1.00 90.19 82 ILE A C 1
ATOM 680 O O . ILE A 1 82 ? -3.371 -14.454 -3.199 1.00 90.19 82 ILE A O 1
ATOM 684 N N . ASN A 1 83 ? -4.274 -15.265 -5.090 1.00 91.19 83 ASN A N 1
ATOM 685 C CA . ASN A 1 83 ? -3.060 -15.973 -5.492 1.00 91.19 83 ASN A CA 1
ATOM 686 C C . ASN A 1 83 ? -1.871 -14.983 -5.592 1.00 91.19 83 ASN A C 1
ATOM 688 O O . ASN A 1 83 ? -2.016 -13.973 -6.288 1.00 91.19 83 ASN A O 1
ATOM 692 N N . PRO A 1 84 ? -0.714 -15.259 -4.952 1.00 86.81 84 PRO A N 1
ATOM 693 C CA . PRO A 1 84 ? 0.466 -14.388 -4.989 1.00 86.81 84 PRO A CA 1
ATOM 694 C C . PRO A 1 84 ? 0.964 -14.028 -6.395 1.00 86.81 84 PRO A C 1
ATOM 696 O O . PRO A 1 84 ? 1.562 -12.969 -6.563 1.00 86.81 84 PRO A O 1
ATOM 699 N N . PHE A 1 85 ? 0.662 -14.852 -7.405 1.00 91.12 85 PHE A N 1
ATOM 700 C CA . PHE A 1 85 ? 0.881 -14.5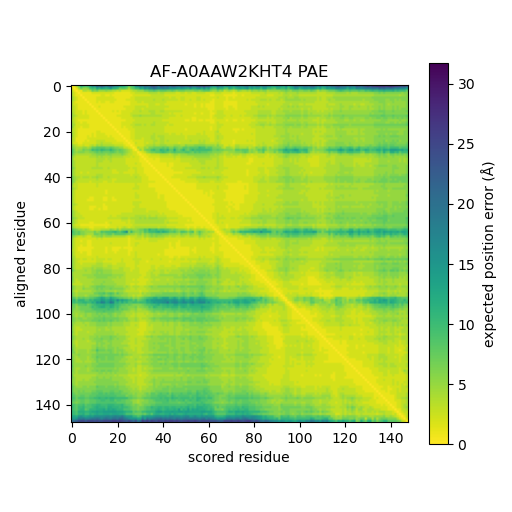44 -8.823 1.00 91.12 85 PHE A CA 1
ATOM 701 C C . PHE A 1 85 ? 0.361 -13.153 -9.213 1.00 91.12 85 PHE A C 1
ATOM 703 O O . PHE A 1 85 ? 0.997 -12.442 -9.984 1.00 91.12 85 PHE A O 1
ATOM 710 N N . TRP A 1 86 ? -0.791 -12.743 -8.675 1.00 92.38 86 TRP A N 1
ATOM 711 C CA . TRP A 1 86 ? -1.432 -11.490 -9.058 1.00 92.38 86 TRP A CA 1
ATOM 712 C C . TRP A 1 86 ? -0.687 -10.246 -8.580 1.00 92.38 86 TRP A C 1
ATOM 714 O O . TRP A 1 86 ? -0.801 -9.205 -9.224 1.00 92.38 86 TRP A O 1
ATOM 724 N N . HIS A 1 87 ? 0.048 -10.318 -7.466 1.00 90.75 87 HIS A N 1
ATOM 725 C CA . HIS A 1 87 ? 0.673 -9.140 -6.871 1.00 90.75 87 HIS A CA 1
ATOM 726 C C . HIS A 1 87 ? 2.021 -9.451 -6.224 1.00 90.75 87 HIS A C 1
ATOM 728 O O . HIS A 1 87 ? 2.101 -9.914 -5.085 1.00 90.75 87 HIS A O 1
ATOM 734 N N . MET A 1 88 ? 3.093 -9.094 -6.928 1.00 90.62 88 MET A N 1
ATOM 735 C CA . MET A 1 88 ? 4.450 -9.128 -6.403 1.00 90.62 88 MET A CA 1
ATOM 736 C C . MET A 1 88 ? 4.831 -7.772 -5.810 1.00 90.62 88 MET A C 1
ATOM 738 O O . MET A 1 88 ? 5.136 -6.808 -6.514 1.00 90.62 88 MET A O 1
ATOM 742 N N . LEU A 1 89 ? 4.825 -7.700 -4.483 1.00 88.75 89 LEU A N 1
ATOM 743 C CA . LEU A 1 89 ? 5.289 -6.545 -3.722 1.00 88.75 89 LEU A CA 1
ATOM 744 C C . LEU A 1 89 ? 6.770 -6.648 -3.343 1.00 88.75 89 LEU A C 1
ATOM 746 O O . LEU A 1 89 ? 7.321 -7.737 -3.223 1.00 88.75 89 LEU A O 1
ATOM 750 N N . GLY A 1 90 ? 7.378 -5.508 -3.022 1.00 88.88 90 GLY A N 1
ATOM 751 C CA . GLY A 1 90 ? 8.686 -5.447 -2.370 1.00 88.88 90 GLY A CA 1
ATOM 752 C C . GLY A 1 90 ? 9.808 -4.900 -3.248 1.00 88.88 90 GLY A C 1
ATOM 753 O O . GLY A 1 90 ? 10.911 -4.675 -2.742 1.00 88.88 90 GLY A O 1
ATOM 754 N N . LEU A 1 91 ? 9.537 -4.637 -4.530 1.00 92.12 91 LEU A N 1
ATOM 755 C CA . LEU A 1 91 ? 10.555 -4.145 -5.449 1.00 92.12 91 LEU A CA 1
ATOM 756 C C . LEU A 1 91 ? 11.073 -2.782 -4.964 1.00 92.12 91 LEU A C 1
ATOM 758 O O . LEU A 1 91 ? 10.309 -1.864 -4.643 1.00 92.12 91 LEU A O 1
ATOM 762 N N . GLY A 1 92 ? 12.397 -2.667 -4.887 1.00 91.12 92 GLY A N 1
ATOM 763 C CA . GLY A 1 92 ? 13.084 -1.471 -4.403 1.00 91.12 92 GLY A CA 1
ATOM 764 C C . GLY A 1 92 ? 13.379 -1.438 -2.893 1.00 91.12 92 GLY A C 1
ATOM 765 O O . GLY A 1 92 ? 13.820 -0.398 -2.397 1.00 91.12 92 GLY A O 1
ATOM 766 N N . TYR A 1 93 ? 13.107 -2.513 -2.139 1.00 90.38 93 TYR A N 1
ATOM 767 C CA . TYR A 1 93 ? 13.585 -2.664 -0.750 1.00 90.38 93 TYR A CA 1
ATOM 768 C C . TYR A 1 93 ? 14.881 -3.469 -0.645 1.00 90.38 93 TYR A C 1
ATOM 770 O O . TYR A 1 93 ? 15.709 -3.173 0.211 1.00 90.38 93 TYR A O 1
ATOM 778 N N . GLN A 1 94 ? 15.026 -4.488 -1.487 1.00 82.75 94 GLN A N 1
ATOM 779 C CA . GLN A 1 94 ? 16.134 -5.439 -1.498 1.00 82.75 94 GLN A CA 1
ATOM 780 C C . GLN A 1 94 ? 16.306 -5.987 -2.921 1.00 82.75 94 GLN A C 1
ATOM 782 O O . GLN A 1 94 ? 15.370 -5.935 -3.721 1.00 82.75 94 GLN A O 1
ATOM 787 N N . ASP A 1 95 ? 17.493 -6.496 -3.223 1.00 78.88 95 ASP A N 1
ATOM 788 C CA . ASP A 1 95 ? 17.911 -6.967 -4.548 1.00 78.88 95 ASP A CA 1
ATOM 789 C C . ASP A 1 95 ? 17.599 -8.450 -4.807 1.00 78.88 95 ASP A C 1
ATOM 791 O O . ASP A 1 95 ? 17.887 -8.961 -5.884 1.00 78.88 95 ASP A O 1
ATOM 795 N N . ASN A 1 96 ? 16.968 -9.135 -3.851 1.00 81.94 96 ASN A N 1
ATOM 796 C CA . ASN A 1 96 ? 16.713 -10.575 -3.902 1.00 81.94 96 ASN A CA 1
ATOM 797 C C . ASN A 1 96 ? 15.602 -11.011 -4.878 1.00 81.94 96 ASN A C 1
ATOM 799 O O . ASN A 1 96 ? 15.255 -12.188 -4.909 1.00 81.94 96 ASN A O 1
ATOM 803 N N . THR A 1 97 ? 14.984 -10.071 -5.596 1.00 84.38 97 THR A N 1
ATOM 804 C CA . THR A 1 97 ? 13.940 -10.360 -6.586 1.00 84.38 97 THR A CA 1
ATOM 805 C C . THR A 1 97 ? 14.604 -10.603 -7.934 1.00 84.38 97 THR A C 1
ATOM 807 O O . THR A 1 97 ? 15.323 -9.730 -8.427 1.00 84.38 97 THR A O 1
ATOM 810 N N . THR A 1 98 ? 14.373 -11.777 -8.518 1.00 86.81 98 THR A N 1
ATOM 811 C CA . THR A 1 98 ? 14.869 -12.111 -9.858 1.00 86.81 98 THR A CA 1
ATOM 812 C C . THR A 1 98 ? 13.994 -11.456 -10.932 1.00 86.81 98 THR A C 1
ATOM 814 O O . THR A 1 98 ? 12.841 -11.094 -10.672 1.00 86.81 98 THR A O 1
ATOM 817 N N . ILE A 1 99 ? 14.541 -11.259 -12.135 1.00 89.00 99 ILE A N 1
ATOM 818 C CA . ILE A 1 99 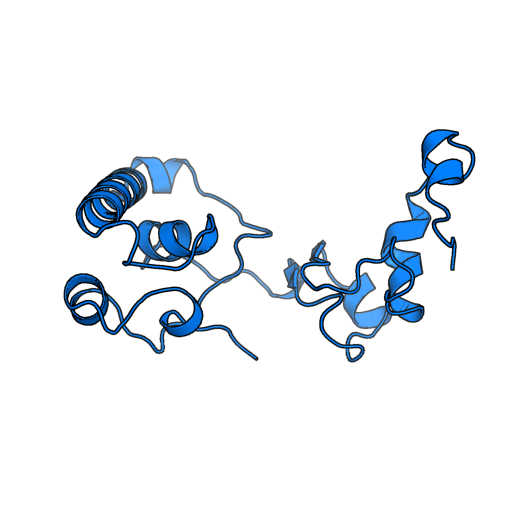? 13.754 -10.742 -13.267 1.00 89.00 99 ILE A CA 1
ATOM 819 C C . ILE A 1 99 ? 12.682 -11.763 -13.645 1.00 89.00 99 ILE A C 1
ATOM 821 O O . ILE A 1 99 ? 11.542 -11.383 -13.878 1.00 89.00 99 ILE A O 1
ATOM 825 N N . GLU A 1 100 ? 13.035 -13.044 -13.641 1.00 90.81 100 GLU A N 1
ATOM 826 C CA . GLU A 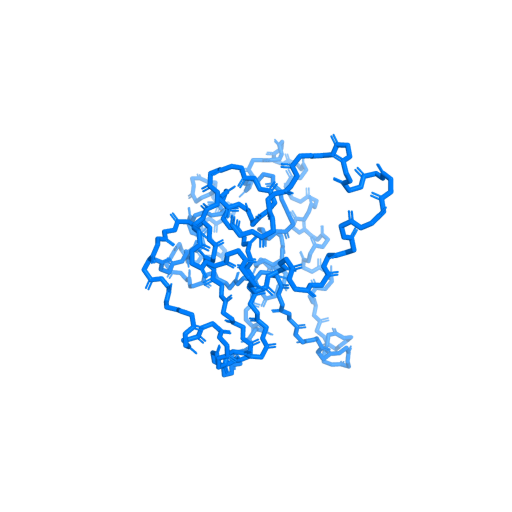1 100 ? 12.169 -14.157 -14.016 1.00 90.81 100 GLU A CA 1
ATOM 827 C C . GLU A 1 100 ? 10.930 -14.227 -13.113 1.00 90.81 100 GLU A C 1
ATOM 829 O O . GLU A 1 100 ? 9.802 -14.312 -13.604 1.00 90.81 100 GLU A O 1
ATOM 834 N N . ASP A 1 101 ? 11.123 -14.103 -11.795 1.00 89.56 101 ASP A N 1
ATOM 835 C CA . ASP A 1 101 ? 10.016 -14.041 -10.840 1.00 89.56 101 ASP A CA 1
ATOM 836 C C . ASP A 1 101 ? 9.125 -12.824 -11.132 1.00 89.56 101 ASP A C 1
ATOM 838 O O . ASP A 1 101 ? 7.898 -12.945 -11.190 1.00 89.56 101 ASP A O 1
ATOM 842 N N . ALA A 1 102 ? 9.729 -11.654 -11.357 1.00 92.00 102 ALA A N 1
ATOM 843 C CA . ALA A 1 102 ? 9.001 -10.416 -11.615 1.00 92.00 102 ALA A CA 1
ATOM 844 C C . ALA A 1 102 ? 8.212 -10.445 -12.936 1.00 92.00 102 ALA A C 1
ATOM 846 O O . ALA A 1 102 ? 7.093 -9.935 -12.986 1.00 92.00 102 ALA A O 1
ATOM 847 N N . GLU A 1 103 ? 8.759 -11.050 -13.989 1.00 91.56 103 GLU A N 1
ATOM 848 C CA . GLU A 1 103 ? 8.091 -11.216 -15.285 1.00 91.56 103 GLU A CA 1
ATOM 849 C C . GLU A 1 103 ? 6.961 -12.245 -15.236 1.00 91.56 103 GLU A C 1
ATOM 851 O O . GLU A 1 103 ? 5.995 -12.129 -15.991 1.00 91.56 103 GLU A O 1
ATOM 856 N N . SER A 1 104 ? 7.046 -13.218 -14.326 1.00 92.38 104 SER A N 1
ATOM 857 C CA . SER A 1 104 ? 5.977 -14.194 -14.109 1.00 92.38 104 SER A CA 1
ATOM 858 C C . SER A 1 104 ? 4.772 -13.625 -13.352 1.00 92.38 104 SER A C 1
ATOM 860 O O . SER A 1 104 ? 3.712 -14.244 -13.361 1.00 92.38 104 SER A O 1
ATOM 862 N N . ALA A 1 105 ? 4.898 -12.469 -12.693 1.00 93.88 105 ALA A N 1
ATOM 863 C CA . ALA A 1 105 ? 3.820 -11.874 -11.910 1.00 93.88 105 ALA A CA 1
ATOM 864 C C . ALA A 1 105 ? 2.828 -11.084 -12.780 1.00 93.88 105 ALA A C 1
ATOM 866 O O . ALA A 1 105 ? 3.204 -10.384 -13.717 1.00 93.88 105 ALA A O 1
ATOM 867 N N . GLY A 1 106 ? 1.545 -11.109 -12.407 1.00 94.00 106 GLY A N 1
ATOM 868 C CA . GLY A 1 106 ? 0.512 -10.304 -13.065 1.00 94.00 106 GLY A CA 1
ATOM 869 C C . GLY A 1 106 ? 0.693 -8.799 -12.837 1.00 94.00 106 GLY A C 1
ATOM 870 O O . GLY A 1 106 ? 0.511 -8.001 -13.755 1.00 94.00 106 GLY A O 1
ATOM 871 N N . VAL A 1 107 ? 1.074 -8.399 -11.618 1.00 93.12 107 VAL A N 1
ATOM 872 C CA . VAL A 1 107 ? 1.383 -7.007 -11.261 1.00 93.12 107 VAL A CA 1
ATOM 873 C C . VAL A 1 107 ? 2.604 -6.967 -10.349 1.00 93.12 107 VAL A C 1
ATOM 875 O O . VAL A 1 107 ? 2.594 -7.549 -9.263 1.00 93.12 107 VAL A O 1
ATOM 878 N N . ILE A 1 108 ? 3.624 -6.207 -10.743 1.00 92.88 108 ILE A N 1
ATOM 879 C CA . ILE A 1 108 ? 4.776 -5.879 -9.895 1.00 92.88 108 ILE A CA 1
ATOM 880 C C . ILE A 1 108 ? 4.577 -4.523 -9.217 1.00 92.88 108 ILE A C 1
ATOM 882 O O . ILE A 1 108 ? 4.063 -3.576 -9.812 1.00 92.88 108 ILE A O 1
ATOM 886 N N . HIS A 1 109 ? 5.006 -4.401 -7.964 1.00 91.75 109 HIS A N 1
ATOM 887 C CA . HIS A 1 109 ? 4.844 -3.180 -7.185 1.00 91.75 109 HIS A CA 1
ATOM 888 C C . HIS A 1 109 ? 6.187 -2.694 -6.636 1.00 91.75 109 HIS A C 1
ATOM 890 O O . HIS A 1 109 ? 6.702 -3.209 -5.642 1.00 91.75 109 HIS A O 1
ATOM 896 N N . PHE A 1 110 ? 6.717 -1.634 -7.256 1.00 92.56 110 PHE A N 1
ATOM 897 C CA . PHE A 1 110 ? 7.860 -0.864 -6.760 1.00 92.56 110 PHE A CA 1
ATOM 898 C C . PHE A 1 110 ? 7.457 0.001 -5.560 1.00 92.56 110 PHE A C 1
ATOM 900 O O . PHE A 1 110 ? 7.361 1.221 -5.672 1.00 92.56 110 PHE A O 1
ATOM 907 N N . ASN A 1 111 ? 7.190 -0.602 -4.403 1.00 89.31 111 ASN A N 1
ATOM 908 C CA . ASN A 1 111 ? 6.836 0.110 -3.168 1.00 89.31 111 ASN A CA 1
ATOM 909 C C . ASN A 1 111 ? 8.049 0.495 -2.305 1.00 89.31 111 ASN A C 1
ATOM 911 O O . ASN A 1 111 ? 7.907 1.309 -1.393 1.00 89.31 111 ASN A O 1
ATOM 915 N N . GLY A 1 112 ? 9.241 -0.016 -2.614 1.00 91.31 112 GLY A N 1
ATOM 916 C CA . GLY A 1 112 ? 10.477 0.356 -1.933 1.00 91.31 112 GLY A CA 1
ATOM 917 C C . GLY A 1 112 ? 11.019 1.735 -2.320 1.00 91.31 112 GLY A C 1
ATOM 918 O O . GLY A 1 112 ? 10.406 2.479 -3.094 1.00 91.31 112 GLY A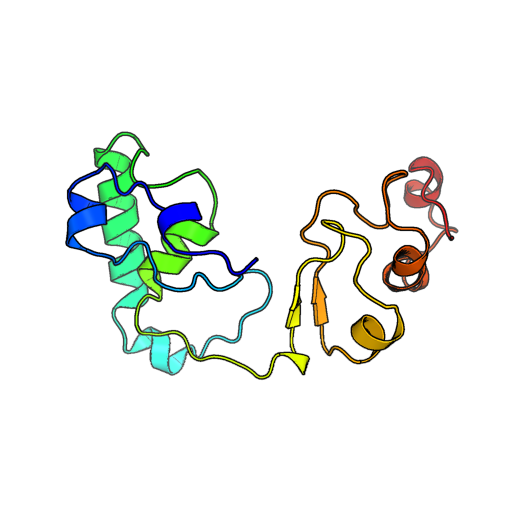 O 1
ATOM 919 N N . ARG A 1 113 ? 12.178 2.086 -1.752 1.00 93.12 113 ARG A N 1
ATOM 920 C CA . ARG A 1 113 ? 12.847 3.382 -1.973 1.00 93.12 113 ARG A CA 1
ATOM 921 C C . ARG A 1 113 ? 13.647 3.409 -3.274 1.00 93.12 113 ARG A C 1
ATOM 923 O O . ARG A 1 113 ? 13.699 4.449 -3.919 1.00 93.12 113 ARG A O 1
ATOM 930 N N . ALA A 1 114 ? 14.226 2.276 -3.669 1.00 94.19 114 ALA A N 1
ATOM 931 C CA . ALA A 1 114 ? 14.983 2.126 -4.908 1.00 94.19 114 ALA A CA 1
ATOM 932 C C . ALA A 1 114 ? 14.039 2.025 -6.120 1.00 94.19 114 ALA A C 1
ATOM 934 O O . ALA A 1 114 ? 13.844 0.957 -6.700 1.00 94.19 114 ALA A O 1
ATOM 935 N N . LYS A 1 115 ? 13.388 3.147 -6.454 1.00 94.25 115 LYS A N 1
ATOM 936 C CA . LYS A 1 115 ? 12.495 3.266 -7.615 1.00 94.25 115 LYS A CA 1
ATOM 937 C C . LYS A 1 115 ? 13.284 3.164 -8.922 1.00 94.25 115 LYS A C 1
ATOM 939 O O . LYS A 1 115 ? 14.380 3.712 -8.963 1.00 94.25 115 LYS A O 1
ATOM 944 N N . PRO A 1 116 ? 12.725 2.579 -9.998 1.00 92.75 116 PRO A N 1
ATOM 945 C CA . PRO A 1 116 ? 13.458 2.326 -11.242 1.00 92.75 116 PRO A CA 1
ATOM 946 C C . PRO A 1 116 ? 13.907 3.604 -11.970 1.00 92.75 116 PRO A C 1
ATOM 948 O O . PRO A 1 116 ? 14.863 3.560 -12.734 1.00 92.75 116 PRO A O 1
ATOM 951 N N . TRP A 1 117 ? 13.271 4.745 -11.693 1.00 92.19 117 TRP A N 1
ATOM 952 C CA . TRP A 1 117 ? 13.642 6.064 -12.222 1.00 92.19 117 TRP A CA 1
ATOM 953 C C . TRP A 1 117 ? 14.675 6.829 -11.374 1.00 92.19 117 TRP A C 1
ATOM 955 O O . TRP A 1 117 ? 14.949 7.990 -11.660 1.00 92.19 117 TRP A O 1
ATOM 965 N N . LEU A 1 118 ? 15.226 6.226 -10.316 1.00 93.12 118 LEU A N 1
ATOM 966 C CA . LEU A 1 118 ? 16.253 6.837 -9.465 1.00 93.12 118 LEU A CA 1
ATOM 967 C C . LEU A 1 118 ? 17.607 6.143 -9.659 1.00 93.12 118 LEU A C 1
ATOM 969 O O . LEU A 1 118 ? 17.673 4.952 -9.966 1.00 93.12 118 LEU A O 1
ATOM 973 N N . ASP A 1 119 ? 18.702 6.850 -9.381 1.00 90.62 119 ASP A N 1
ATOM 974 C CA . ASP A 1 119 ? 20.054 6.275 -9.465 1.00 90.62 119 ASP A CA 1
ATOM 975 C C . ASP A 1 119 ? 20.256 5.081 -8.518 1.00 90.62 119 ASP A C 1
ATOM 977 O O . ASP A 1 119 ? 20.965 4.136 -8.857 1.00 90.62 119 ASP A O 1
ATOM 981 N N . ILE A 1 120 ? 19.573 5.083 -7.369 1.00 92.31 120 ILE A N 1
ATOM 982 C CA . ILE A 1 120 ? 19.613 4.004 -6.369 1.00 92.31 120 ILE A CA 1
ATOM 983 C C . ILE A 1 120 ? 18.814 2.752 -6.767 1.00 92.31 120 ILE A C 1
ATOM 985 O O . ILE A 1 120 ? 18.724 1.818 -5.974 1.00 92.31 120 ILE A O 1
ATOM 989 N N . ALA A 1 121 ? 18.178 2.736 -7.943 1.00 92.44 121 ALA A N 1
ATOM 990 C CA . ALA A 1 121 ? 17.456 1.568 -8.433 1.00 92.44 121 ALA A CA 1
ATOM 991 C C . ALA A 1 121 ? 18.366 0.342 -8.557 1.00 92.44 121 ALA A C 1
ATOM 993 O O . ALA A 1 121 ? 19.525 0.458 -8.958 1.00 92.44 121 ALA A O 1
ATOM 994 N N . PHE A 1 122 ? 17.794 -0.837 -8.335 1.00 91.88 122 PHE A N 1
ATOM 995 C CA . PHE A 1 122 ? 18.443 -2.101 -8.667 1.00 91.88 122 PHE A CA 1
ATOM 996 C C . PHE A 1 122 ? 18.527 -2.248 -10.194 1.00 91.88 122 PHE A C 1
ATOM 998 O O . PHE A 1 122 ? 17.470 -2.311 -10.835 1.00 91.88 122 PHE A O 1
ATOM 1005 N N . PRO A 1 123 ? 19.735 -2.270 -10.796 1.00 90.44 123 PRO A N 1
ATOM 1006 C CA . PRO A 1 123 ? 19.895 -2.215 -12.250 1.00 90.44 123 PRO A CA 1
ATOM 1007 C C . PRO A 1 123 ? 19.131 -3.314 -12.989 1.00 90.44 123 PRO A C 1
ATOM 1009 O O . PRO A 1 123 ? 18.493 -3.039 -13.999 1.00 90.44 123 PRO A O 1
ATOM 1012 N N . GLN A 1 124 ? 19.105 -4.529 -12.438 1.00 90.12 124 GLN A N 1
ATOM 1013 C CA . GLN A 1 124 ? 18.402 -5.669 -13.022 1.00 90.12 124 GLN A CA 1
ATOM 1014 C C . GLN A 1 124 ? 16.881 -5.463 -13.100 1.00 90.12 124 GLN A C 1
ATOM 1016 O O . GLN A 1 124 ? 16.235 -5.983 -13.998 1.00 90.12 124 GLN A O 1
ATOM 1021 N N . LEU A 1 125 ? 16.288 -4.662 -12.209 1.00 91.44 125 LEU A N 1
ATOM 1022 C CA . LEU A 1 125 ? 14.840 -4.427 -12.199 1.00 91.44 125 LEU A CA 1
ATOM 1023 C C . LEU A 1 125 ? 14.419 -3.191 -13.007 1.00 91.44 125 LEU A C 1
ATOM 1025 O O . LEU A 1 125 ? 13.226 -3.015 -13.257 1.00 91.44 125 LEU A O 1
ATOM 1029 N N . ARG A 1 126 ? 15.355 -2.326 -13.426 1.00 91.56 126 ARG A N 1
ATOM 1030 C CA . ARG A 1 126 ? 15.030 -1.123 -14.218 1.00 91.56 126 ARG A CA 1
ATOM 1031 C C . ARG A 1 126 ? 14.298 -1.436 -15.530 1.00 91.56 126 ARG A C 1
ATOM 1033 O O . ARG A 1 126 ? 13.279 -0.776 -15.764 1.00 91.56 126 ARG A O 1
ATOM 1040 N N . PRO A 1 127 ? 14.719 -2.437 -16.337 1.00 92.38 127 PRO A N 1
ATOM 1041 C CA . PRO A 1 127 ? 14.078 -2.745 -17.618 1.00 92.38 127 PRO A CA 1
ATOM 1042 C C . PRO A 1 127 ? 12.577 -3.031 -17.517 1.00 92.38 127 PRO A C 1
ATOM 1044 O O . PRO A 1 127 ? 11.830 -2.756 -18.456 1.00 92.38 127 PRO A O 1
ATOM 1047 N N . LEU A 1 128 ? 12.108 -3.523 -16.363 1.00 92.75 128 LEU A N 1
ATOM 1048 C CA . LEU A 1 128 ? 10.692 -3.808 -16.122 1.00 92.75 128 LEU A CA 1
ATOM 1049 C C . LEU A 1 128 ? 9.808 -2.559 -16.256 1.00 92.75 128 LEU A C 1
ATOM 1051 O O . LEU A 1 128 ? 8.653 -2.673 -16.668 1.00 92.75 128 LEU A O 1
ATOM 1055 N N . TRP A 1 129 ? 10.345 -1.379 -15.925 1.00 93.69 129 TRP A N 1
ATOM 1056 C CA . TRP A 1 129 ? 9.644 -0.099 -16.032 1.00 93.69 129 TRP A CA 1
ATOM 1057 C C . TRP A 1 129 ? 10.115 0.730 -17.232 1.00 93.69 129 TRP A C 1
ATOM 1059 O O . TRP A 1 129 ? 9.278 1.276 -17.950 1.00 93.69 129 TRP A O 1
ATOM 1069 N N . THR A 1 130 ? 11.428 0.799 -17.493 1.00 93.56 130 THR A N 1
ATOM 1070 C CA . THR A 1 130 ? 11.987 1.675 -18.542 1.00 93.56 130 THR A CA 1
ATOM 1071 C C . THR A 1 130 ? 11.528 1.303 -19.949 1.00 93.56 130 THR A C 1
ATOM 1073 O O . THR A 1 130 ? 11.454 2.182 -20.803 1.00 93.56 130 THR A O 1
ATOM 1076 N N . LYS A 1 131 ? 11.114 0.051 -20.187 1.00 93.06 131 LYS A N 1
ATOM 1077 C CA . LYS A 1 131 ? 10.516 -0.379 -21.464 1.00 93.06 131 LYS A CA 1
ATOM 1078 C C . LYS A 1 131 ? 9.238 0.375 -21.861 1.00 93.06 131 LYS A C 1
ATOM 1080 O O . LYS A 1 131 ? 8.866 0.352 -23.028 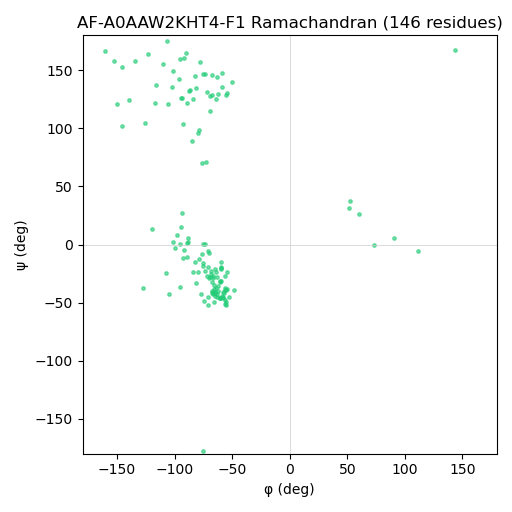1.00 93.06 131 LYS A O 1
ATOM 1085 N N . TYR A 1 132 ? 8.572 1.031 -20.908 1.00 93.69 132 TYR A N 1
ATOM 1086 C CA . TYR A 1 132 ? 7.366 1.833 -21.145 1.00 93.69 132 TYR A CA 1
ATOM 1087 C C . TYR A 1 132 ? 7.637 3.342 -21.191 1.00 93.69 132 TYR A C 1
ATOM 1089 O O . TYR A 1 132 ? 6.701 4.132 -21.300 1.00 93.69 132 TYR A O 1
ATOM 1097 N N . VAL A 1 133 ? 8.897 3.758 -21.061 1.00 93.81 133 VAL A N 1
ATOM 1098 C CA . VAL A 1 133 ? 9.278 5.168 -20.991 1.00 93.81 133 VAL A CA 1
ATOM 1099 C C . VAL A 1 133 ? 9.638 5.672 -22.377 1.00 93.81 133 VAL A C 1
ATOM 1101 O O . VAL A 1 133 ? 10.531 5.140 -23.035 1.00 93.81 133 VAL A O 1
ATOM 1104 N N . ASP A 1 134 ? 8.988 6.753 -22.796 1.00 93.81 134 ASP A N 1
ATOM 1105 C CA . ASP A 1 134 ? 9.399 7.487 -23.984 1.00 93.81 134 ASP A CA 1
ATOM 1106 C C . ASP A 1 134 ? 10.585 8.403 -23.653 1.00 93.81 134 ASP A C 1
ATOM 1108 O O . ASP A 1 134 ? 10.430 9.527 -23.179 1.00 93.81 134 ASP A O 1
ATOM 1112 N N . PHE A 1 135 ? 11.798 7.924 -23.924 1.00 92.00 135 PHE A N 1
ATOM 1113 C CA . PHE A 1 135 ? 13.021 8.712 -23.750 1.00 92.00 135 PHE A CA 1
ATOM 1114 C C . PHE A 1 135 ? 13.168 9.851 -24.766 1.00 92.00 135 PHE A C 1
ATOM 1116 O O . PHE A 1 135 ? 14.096 10.652 -24.645 1.00 92.00 135 PHE A O 1
ATOM 1123 N N . SER A 1 136 ? 12.295 9.945 -25.774 1.00 92.88 136 SER A N 1
ATOM 1124 C CA . SER A 1 136 ? 12.263 11.085 -26.687 1.00 92.88 136 SER A CA 1
ATOM 1125 C C . SER A 1 136 ? 11.542 12.296 -26.081 1.00 92.88 136 SER A C 1
ATOM 1127 O O . SER A 1 136 ? 11.876 13.429 -26.462 1.00 92.88 136 SER A O 1
ATOM 1129 N N . ASP A 1 137 ? 10.657 12.068 -25.100 1.00 94.31 137 ASP A N 1
ATOM 1130 C CA . ASP A 1 137 ? 9.887 13.097 -24.405 1.00 94.31 137 ASP A CA 1
ATOM 1131 C C . ASP A 1 137 ? 10.801 14.129 -23.725 1.00 94.31 137 ASP A C 1
ATOM 1133 O O . ASP A 1 137 ? 11.807 13.815 -23.078 1.00 94.31 137 ASP A O 1
ATOM 1137 N N . ARG A 1 138 ? 10.445 15.408 -23.881 1.00 94.12 138 ARG A N 1
ATOM 1138 C CA . ARG A 1 138 ? 11.272 16.527 -23.413 1.00 94.12 138 ARG A CA 1
ATOM 1139 C C . ARG A 1 138 ? 11.399 16.579 -21.887 1.00 94.12 138 ARG A C 1
ATOM 1141 O O . ARG A 1 138 ? 12.444 16.983 -21.383 1.00 94.12 138 ARG A O 1
ATOM 1148 N N . PHE A 1 139 ? 10.349 16.196 -21.162 1.00 90.62 139 PHE A N 1
ATOM 1149 C CA . PHE A 1 139 ? 10.338 16.206 -19.705 1.00 90.62 139 PHE A CA 1
ATOM 1150 C C . PHE A 1 139 ? 11.121 15.011 -19.169 1.00 90.62 139 PHE A C 1
ATOM 1152 O O . PHE A 1 139 ? 11.964 15.191 -18.293 1.00 90.62 139 PHE A O 1
ATOM 1159 N N . ILE A 1 140 ? 10.952 13.827 -19.763 1.00 91.38 140 ILE A N 1
ATOM 1160 C CA . ILE A 1 140 ? 11.732 12.634 -19.402 1.00 91.38 140 ILE A CA 1
ATOM 1161 C C . ILE A 1 140 ? 13.233 12.872 -19.587 1.00 91.38 140 ILE A C 1
ATOM 1163 O O . ILE A 1 140 ? 14.016 12.581 -18.679 1.00 91.38 140 ILE A O 1
ATOM 1167 N N . LYS A 1 141 ? 13.642 13.483 -20.708 1.00 89.75 141 LYS A N 1
ATOM 1168 C CA . LYS A 1 141 ? 15.046 13.861 -20.944 1.00 89.75 141 LYS A CA 1
ATOM 1169 C C . LYS A 1 141 ? 15.611 14.767 -19.849 1.00 89.75 141 LYS A C 1
ATOM 1171 O O . LYS A 1 141 ? 16.772 14.612 -19.478 1.00 89.75 141 LYS A O 1
ATOM 1176 N N . SER A 1 142 ? 14.801 15.684 -19.315 1.00 92.12 142 SER A N 1
ATOM 1177 C CA . SER A 1 142 ? 15.227 16.603 -18.249 1.00 92.12 142 SER A CA 1
ATOM 1178 C C . SER A 1 142 ? 15.427 15.920 -16.891 1.00 92.12 142 SER A C 1
ATOM 1180 O O . SER A 1 142 ? 16.128 16.450 -16.035 1.00 92.12 142 SER A O 1
ATOM 1182 N N . CYS A 1 143 ? 14.848 14.731 -16.694 1.00 87.62 143 CYS A N 1
ATOM 1183 C CA . CYS A 1 143 ? 14.915 13.993 -15.435 1.00 87.62 143 CYS A CA 1
ATOM 1184 C C . CYS A 1 143 ? 16.132 13.057 -15.315 1.00 87.62 143 CYS A C 1
ATOM 1186 O O . CYS A 1 143 ? 16.236 12.359 -14.311 1.00 87.62 143 CYS A O 1
ATOM 1188 N N . HIS A 1 144 ? 17.033 13.011 -16.307 1.00 84.19 144 HIS A N 1
ATOM 1189 C CA . HIS A 1 144 ? 18.239 12.160 -16.300 1.00 84.19 144 HIS A CA 1
ATOM 1190 C C . HIS A 1 144 ? 17.975 10.671 -15.979 1.00 84.19 144 HIS A C 1
ATOM 1192 O O . HIS A 1 144 ? 18.818 9.978 -15.409 1.00 84.19 144 HIS A O 1
ATOM 1198 N N . ILE A 1 145 ? 16.803 10.162 -16.365 1.00 86.69 145 ILE A N 1
ATOM 1199 C CA . ILE A 1 145 ? 16.413 8.765 -16.156 1.00 86.69 145 ILE A CA 1
ATOM 1200 C C . ILE A 1 145 ? 17.267 7.870 -17.061 1.00 86.69 145 ILE A C 1
ATOM 1202 O O . ILE A 1 145 ? 17.337 8.085 -18.272 1.00 86.69 145 ILE A O 1
ATOM 1206 N N . ARG A 1 146 ? 17.904 6.844 -16.487 1.00 80.75 146 ARG A N 1
ATOM 1207 C CA . ARG A 1 146 ? 18.695 5.865 -17.249 1.00 80.75 146 ARG A CA 1
ATOM 1208 C C . ARG A 1 146 ? 17.780 4.815 -17.871 1.00 80.75 146 ARG A C 1
ATOM 1210 O O . ARG A 1 146 ? 16.912 4.278 -17.189 1.00 80.75 146 ARG A O 1
ATOM 1217 N N . ALA A 1 147 ? 17.999 4.498 -19.145 1.00 75.00 147 ALA A N 1
ATOM 1218 C CA . ALA A 1 147 ? 17.262 3.437 -19.837 1.00 75.00 147 ALA A CA 1
ATOM 1219 C C . ALA A 1 147 ? 17.609 2.028 -19.316 1.00 75.00 147 ALA A C 1
ATOM 1221 O O . ALA A 1 147 ? 16.752 1.142 -19.331 1.00 75.00 147 ALA A O 1
ATOM 1222 N N . SER A 1 148 ? 18.836 1.860 -18.807 1.00 69.62 148 SER A N 1
ATOM 1223 C CA . SER A 1 148 ? 19.411 0.648 -18.204 1.00 69.62 148 SER A CA 1
ATOM 1224 C C . SER A 1 148 ? 20.389 1.022 -17.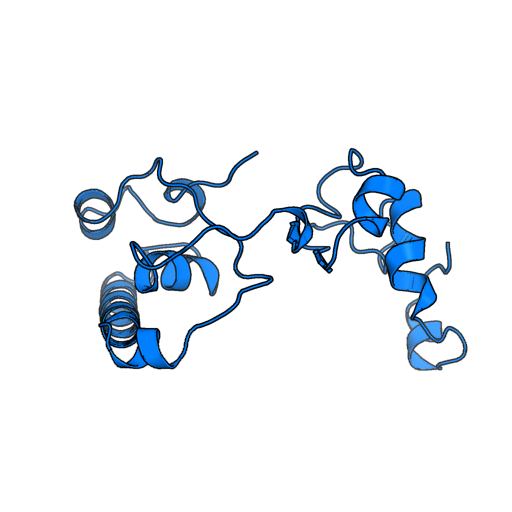090 1.00 69.62 148 SER A C 1
ATOM 1226 O O . SER A 1 148 ? 21.257 1.882 -17.365 1.00 69.62 148 SER A O 1
#

Organism: Sesamum radiatum (NCBI:txid300843)

Mean predicted aligned error: 4.51 Å

Foldseek 3Di:
DFQFLLVWFDCVDPVLVVQDDRGHTQDDPPDDDDPVVVVVVDCLVVQLVVVVVVCVVVVVRGTDDDDRNSVCRSCPVPDDDDDCLAEAEDAAPDLPDAPVSVVSHNDYDNPHPQDLQDPSHDVRCNCVPLVPDDCVDPVNVVSPGDSD